Protein AF-A0A2V7Q456-F1 (afdb_monomer_lite)

Structure (mmCIF, N/CA/C/O backbone):
data_AF-A0A2V7Q456-F1
#
_entry.id   AF-A0A2V7Q456-F1
#
loop_
_atom_site.group_PDB
_atom_site.id
_atom_site.type_symbol
_atom_site.label_atom_id
_atom_site.label_alt_id
_atom_site.label_comp_id
_atom_site.label_asym_id
_atom_site.label_entity_id
_atom_site.label_seq_id
_atom_site.pdbx_PDB_ins_code
_atom_site.Cartn_x
_atom_site.Cartn_y
_atom_site.Cartn_z
_atom_site.occupancy
_atom_site.B_iso_or_equiv
_atom_site.auth_seq_id
_atom_site.auth_comp_id
_atom_site.auth_asym_id
_atom_site.auth_atom_id
_atom_site.pdbx_PDB_model_num
ATOM 1 N N . MET A 1 1 ? 0.615 8.561 7.387 1.00 90.88 1 MET A N 1
ATOM 2 C CA . MET A 1 1 ? -0.736 7.979 7.293 1.00 90.88 1 MET A CA 1
ATOM 3 C C . MET A 1 1 ? -1.362 7.901 8.676 1.00 90.88 1 MET A C 1
ATOM 5 O O . MET A 1 1 ? -0.631 7.666 9.638 1.00 90.88 1 MET A O 1
ATOM 9 N N . PHE A 1 2 ? -2.672 8.125 8.775 1.00 94.50 2 PHE A N 1
ATOM 10 C CA . PHE A 1 2 ? -3.389 8.191 10.046 1.00 94.50 2 PHE A CA 1
ATOM 11 C C . PHE A 1 2 ? -4.708 7.418 9.982 1.00 94.50 2 PHE A C 1
ATOM 13 O O . PHE A 1 2 ? -5.328 7.381 8.922 1.00 94.50 2 PHE A O 1
ATOM 20 N N . LEU A 1 3 ? -5.142 6.857 11.111 1.00 96.00 3 LEU A N 1
ATOM 21 C CA . LEU A 1 3 ? -6.489 6.329 11.305 1.00 96.00 3 LEU A CA 1
ATOM 22 C C . LEU A 1 3 ? -7.308 7.324 12.133 1.00 96.00 3 LEU A C 1
ATOM 24 O O . LEU A 1 3 ? -6.835 7.861 13.133 1.00 96.00 3 LEU A O 1
ATOM 28 N N . THR A 1 4 ? -8.560 7.522 11.742 1.00 95.56 4 THR A N 1
ATOM 29 C CA . THR A 1 4 ? -9.592 8.122 12.587 1.00 95.56 4 THR A CA 1
ATOM 30 C C . THR A 1 4 ? -10.855 7.274 12.482 1.00 95.56 4 THR A C 1
ATOM 32 O O . THR A 1 4 ? -11.077 6.609 11.467 1.00 95.56 4 THR A O 1
ATOM 35 N N . SER A 1 5 ? -11.662 7.250 13.536 1.00 94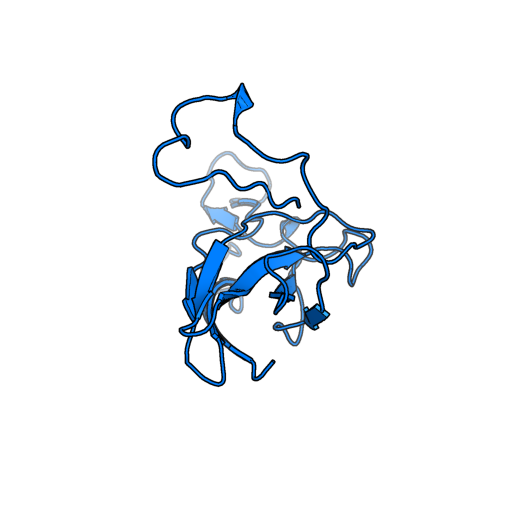.19 5 SER A N 1
ATOM 36 C CA . SER A 1 5 ? -12.899 6.476 13.583 1.00 94.19 5 SER A CA 1
ATOM 37 C C . SER A 1 5 ? -14.006 7.242 14.300 1.00 94.19 5 SER A C 1
ATOM 39 O O . SER A 1 5 ? -13.755 8.126 15.118 1.00 94.19 5 SER A O 1
ATOM 41 N N . ALA A 1 6 ? -15.248 6.898 13.977 1.00 95.94 6 ALA A N 1
ATOM 42 C CA . ALA A 1 6 ? -16.449 7.377 14.643 1.00 95.94 6 ALA A CA 1
ATOM 43 C C . ALA A 1 6 ? -17.460 6.227 14.714 1.00 95.94 6 ALA A C 1
ATOM 45 O O . ALA A 1 6 ? -17.453 5.332 13.865 1.00 95.94 6 ALA A O 1
ATOM 46 N N . ALA A 1 7 ? -18.354 6.259 15.703 1.00 94.81 7 ALA A N 1
ATOM 47 C CA . ALA A 1 7 ? -19.500 5.356 15.712 1.00 94.81 7 ALA A CA 1
ATOM 48 C C . ALA A 1 7 ? -20.354 5.584 14.450 1.00 94.81 7 ALA A C 1
ATOM 50 O O . ALA A 1 7 ? -20.519 6.723 14.006 1.00 94.81 7 ALA A O 1
ATOM 51 N N . ALA A 1 8 ? -20.884 4.509 13.860 1.00 94.88 8 ALA A N 1
ATOM 52 C CA . ALA A 1 8 ? -21.560 4.565 12.561 1.00 94.88 8 ALA A CA 1
ATOM 53 C C . ALA A 1 8 ? -22.761 5.529 12.548 1.00 94.88 8 ALA A C 1
ATOM 55 O O . ALA A 1 8 ? -22.966 6.264 11.586 1.00 94.88 8 ALA A O 1
ATOM 56 N N . ASP A 1 9 ? -23.509 5.588 13.648 1.00 97.62 9 ASP A N 1
ATOM 57 C CA . ASP A 1 9 ? -24.644 6.492 13.858 1.00 97.62 9 ASP A CA 1
ATOM 58 C C . ASP A 1 9 ? -24.233 7.965 14.058 1.00 97.62 9 ASP A C 1
ATOM 60 O O . ASP A 1 9 ? -25.078 8.861 14.069 1.00 97.62 9 ASP A O 1
ATOM 64 N N . ARG A 1 10 ? -22.931 8.235 14.198 1.00 97.00 10 ARG A N 1
ATOM 65 C CA . ARG A 1 10 ? -22.349 9.563 14.436 1.00 97.00 10 ARG A CA 1
ATOM 66 C C . ARG A 1 10 ? -21.354 9.997 13.358 1.00 97.00 10 ARG A C 1
ATOM 68 O O . ARG A 1 10 ? -20.876 11.126 13.430 1.00 97.00 10 ARG A O 1
ATOM 75 N N . ALA A 1 11 ? -21.071 9.164 12.355 1.00 94.88 11 ALA A N 1
ATOM 76 C CA . ALA A 1 11 ? -20.027 9.405 11.352 1.00 94.88 11 ALA A CA 1
ATOM 77 C C . ALA A 1 11 ? -20.243 10.678 10.506 1.00 94.88 11 ALA A C 1
ATOM 79 O O . ALA A 1 11 ? -19.287 11.264 10.000 1.00 94.88 11 ALA A O 1
ATOM 80 N N . THR A 1 12 ? -21.487 11.157 10.395 1.00 96.00 12 THR A N 1
ATOM 81 C CA . THR A 1 12 ? -21.824 12.423 9.718 1.00 96.00 12 THR A CA 1
ATOM 82 C C . THR A 1 12 ? -21.455 13.668 10.529 1.00 96.00 12 THR A C 1
ATOM 84 O O . THR A 1 12 ? -21.445 14.776 9.994 1.00 96.00 12 THR A O 1
ATOM 87 N N . SER A 1 13 ? -21.139 13.519 11.818 1.00 96.25 13 SER A N 1
ATOM 88 C CA . SER A 1 13 ? -20.696 14.612 12.676 1.00 96.25 13 SER A CA 1
ATOM 89 C C . SER A 1 13 ? -19.173 14.689 12.687 1.00 96.25 13 SER A C 1
ATOM 91 O O . SER A 1 13 ? -18.511 13.821 13.247 1.00 96.25 13 SER A O 1
ATOM 93 N N . ALA A 1 14 ? -18.606 15.773 12.149 1.00 93.50 14 ALA A N 1
ATOM 94 C CA . ALA A 1 14 ? -17.158 16.006 12.179 1.00 93.50 14 ALA A CA 1
ATOM 95 C C . ALA A 1 14 ? -16.568 15.969 13.607 1.00 93.50 14 ALA A C 1
ATOM 97 O O . ALA A 1 14 ? -15.438 15.538 13.798 1.00 93.50 14 ALA A O 1
ATOM 98 N N . ALA A 1 15 ? -17.350 16.361 14.619 1.00 95.62 15 ALA A N 1
ATOM 99 C CA . ALA A 1 15 ? -16.935 16.352 16.023 1.00 95.62 15 ALA A CA 1
ATOM 100 C C . ALA A 1 15 ? -16.917 14.953 16.670 1.00 95.62 15 ALA A C 1
ATOM 102 O O . ALA A 1 15 ? -16.440 14.815 17.792 1.00 95.62 15 ALA A O 1
ATOM 103 N N . ALA A 1 16 ? -17.473 13.933 16.009 1.00 96.94 16 ALA A N 1
ATOM 104 C CA . ALA A 1 16 ? -17.512 12.567 16.528 1.00 96.94 16 ALA A CA 1
ATOM 105 C C . ALA A 1 16 ? -16.277 11.733 16.151 1.00 96.94 16 ALA A C 1
ATOM 107 O O . ALA A 1 16 ? -16.117 10.629 16.668 1.00 96.94 16 ALA A O 1
ATOM 108 N N . TRP A 1 17 ? -15.436 12.240 15.250 1.00 96.94 17 TRP A N 1
ATOM 109 C CA . TRP A 1 17 ? -14.232 11.557 14.795 1.00 96.94 17 TRP A CA 1
ATOM 110 C C . TRP A 1 17 ? -13.133 11.618 15.853 1.00 96.94 17 TRP A C 1
ATOM 112 O O . TRP A 1 17 ? -12.893 12.658 16.468 1.00 96.94 17 TRP A O 1
ATOM 122 N N . SER A 1 18 ? -12.459 10.490 16.063 1.00 95.12 18 SER A N 1
ATOM 123 C CA . SER A 1 18 ? -11.341 10.390 16.992 1.00 95.12 18 SER A CA 1
ATOM 124 C C . SER A 1 18 ? -10.169 11.272 16.560 1.00 95.12 18 SER A C 1
ATOM 126 O O . SER A 1 18 ? -9.963 11.536 15.370 1.00 95.12 18 SER A O 1
ATOM 128 N N . THR A 1 19 ? -9.337 11.666 17.528 1.00 94.19 19 THR A N 1
ATOM 129 C CA . THR A 1 19 ? -8.018 12.230 17.229 1.00 94.19 19 THR A CA 1
ATOM 130 C C . THR A 1 19 ? -7.255 11.267 16.312 1.00 94.19 19 THR A C 1
ATOM 132 O O . THR A 1 19 ? -7.197 10.075 16.631 1.00 94.19 19 THR A O 1
ATOM 135 N N . PRO A 1 20 ? -6.665 11.749 15.202 1.00 94.50 20 PRO A N 1
ATOM 136 C CA . PRO A 1 20 ? -5.919 10.890 14.294 1.00 94.50 20 PRO A CA 1
ATOM 137 C C . PRO A 1 20 ? -4.786 10.147 15.014 1.00 94.50 20 PRO A C 1
ATOM 139 O O . PRO A 1 20 ? -3.935 10.777 15.646 1.00 94.50 20 PRO A O 1
ATOM 142 N N . SER A 1 21 ? -4.748 8.820 14.895 1.00 93.69 21 SER A N 1
ATOM 143 C CA . SER A 1 21 ? -3.632 7.991 15.359 1.00 93.69 21 SER A CA 1
ATOM 144 C C . SER A 1 21 ? -2.718 7.644 14.188 1.00 93.69 21 SER A C 1
ATOM 146 O O . SER A 1 21 ? -3.171 7.454 13.061 1.00 93.69 21 SER A O 1
ATOM 148 N N . VAL A 1 22 ? -1.405 7.595 14.418 1.00 95.19 22 VAL A N 1
ATOM 149 C CA . VAL A 1 22 ? -0.449 7.233 13.363 1.00 95.19 22 VAL A CA 1
ATOM 150 C C . VAL A 1 22 ? -0.520 5.728 13.129 1.00 95.19 22 VAL A C 1
ATOM 152 O O . VAL A 1 22 ? -0.232 4.946 14.031 1.00 95.19 22 VAL A O 1
ATOM 155 N N . ILE A 1 23 ? -0.833 5.322 11.900 1.00 97.00 23 ILE A N 1
ATOM 156 C CA . ILE A 1 23 ? -0.677 3.927 11.477 1.00 97.00 23 ILE A CA 1
ATOM 157 C C . ILE A 1 23 ? 0.816 3.679 11.252 1.00 97.00 23 ILE A C 1
ATOM 159 O O . ILE A 1 23 ? 1.438 4.487 10.561 1.00 97.00 23 ILE A O 1
ATOM 163 N N . ALA A 1 24 ? 1.375 2.607 11.827 1.00 93.69 24 ALA A N 1
ATOM 164 C CA . ALA A 1 24 ? 2.727 2.073 11.574 1.00 93.69 24 ALA A CA 1
ATOM 165 C C . ALA A 1 24 ? 3.787 3.142 11.193 1.00 93.69 24 ALA A C 1
ATOM 167 O O . ALA A 1 24 ? 4.071 3.319 10.007 1.00 93.69 24 ALA A O 1
ATOM 168 N N . PRO A 1 25 ? 4.318 3.934 12.147 1.00 92.50 25 PRO A N 1
ATOM 169 C CA . PRO A 1 25 ? 5.179 5.082 11.847 1.00 92.50 25 PRO A CA 1
ATOM 170 C C . PRO A 1 25 ? 6.421 4.702 11.022 1.00 92.50 25 PRO A C 1
ATOM 172 O O . PRO A 1 25 ? 7.063 3.690 11.280 1.00 92.50 25 PRO A O 1
ATOM 175 N N . GLY A 1 26 ? 6.778 5.557 10.059 1.00 91.25 26 GLY A N 1
ATOM 176 C CA . GLY A 1 26 ? 7.919 5.387 9.154 1.00 91.25 26 GLY A CA 1
ATOM 177 C C . GLY A 1 26 ? 8.529 6.739 8.772 1.00 91.25 26 GLY A C 1
ATOM 178 O O . GLY A 1 26 ? 7.886 7.775 8.959 1.00 91.25 26 GLY A O 1
ATOM 179 N N . ILE A 1 27 ? 9.773 6.722 8.283 1.00 93.62 27 ILE A N 1
ATOM 180 C CA . ILE A 1 27 ? 10.585 7.923 7.997 1.00 93.62 27 ILE A CA 1
ATOM 181 C C . ILE A 1 27 ? 10.385 8.503 6.587 1.00 93.62 27 ILE A C 1
ATOM 183 O O . ILE A 1 27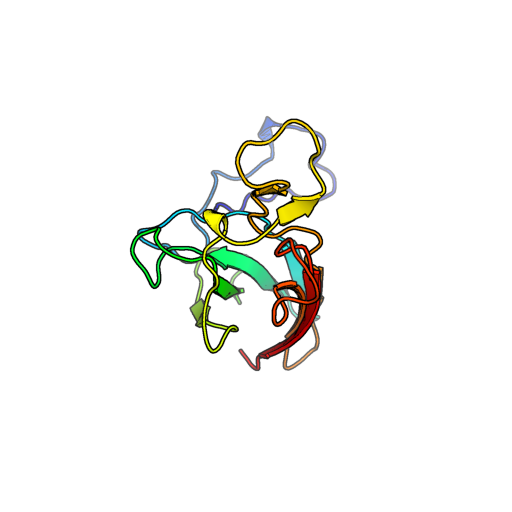 ? 10.919 9.572 6.303 1.00 93.62 27 ILE A O 1
ATOM 187 N N . GLY A 1 28 ? 9.669 7.801 5.706 1.00 94.88 28 GLY A N 1
ATOM 188 C CA . GLY A 1 28 ? 9.402 8.231 4.336 1.00 94.88 28 GLY A CA 1
ATOM 189 C C . GLY A 1 28 ? 7.946 8.616 4.089 1.00 94.88 28 GLY A C 1
ATOM 190 O O . GLY A 1 28 ? 7.085 8.529 4.974 1.00 94.88 28 GLY A O 1
ATOM 191 N N . ASP A 1 29 ? 7.674 9.029 2.853 1.00 95.25 29 ASP A N 1
ATOM 192 C CA . ASP A 1 29 ? 6.322 9.329 2.397 1.00 95.25 29 ASP A CA 1
ATOM 193 C C . ASP A 1 29 ? 5.497 8.042 2.363 1.00 95.25 29 ASP A C 1
ATOM 195 O O . ASP A 1 29 ? 5.983 6.985 1.952 1.00 95.25 29 ASP A O 1
ATOM 199 N N . ARG A 1 30 ? 4.236 8.150 2.787 1.00 94.81 30 ARG A N 1
ATOM 200 C CA . ARG A 1 30 ? 3.288 7.034 2.837 1.00 94.81 30 ARG A CA 1
ATOM 201 C C . ARG A 1 30 ? 1.928 7.486 2.329 1.00 94.81 30 ARG A C 1
ATOM 203 O O . ARG A 1 30 ? 1.387 8.459 2.864 1.00 94.81 30 ARG A O 1
ATOM 210 N N . PHE A 1 31 ? 1.403 6.811 1.313 1.00 94.38 31 PHE A N 1
ATOM 211 C CA . PHE A 1 31 ? 0.238 7.246 0.534 1.00 94.38 31 PHE A CA 1
ATOM 212 C C . PHE A 1 31 ? -0.514 6.047 -0.075 1.00 94.38 31 PHE A C 1
ATOM 214 O O . PHE A 1 31 ? -0.156 4.907 0.193 1.00 94.38 31 PHE A O 1
ATOM 221 N N . GLY A 1 32 ? -1.595 6.297 -0.826 1.00 93.44 32 GLY A N 1
ATOM 222 C CA . GLY A 1 32 ? -2.329 5.231 -1.534 1.00 93.44 32 GLY A CA 1
ATOM 223 C C . GLY A 1 32 ? -2.926 4.170 -0.602 1.00 93.44 32 GLY A C 1
ATOM 224 O O . GLY A 1 32 ? -2.790 2.975 -0.852 1.00 93.44 32 GLY A O 1
ATOM 225 N N . ALA A 1 33 ? -3.490 4.611 0.523 1.00 94.75 33 ALA A N 1
ATOM 226 C CA . ALA A 1 33 ? -3.895 3.738 1.614 1.00 94.75 33 ALA A CA 1
ATOM 227 C C . ALA A 1 33 ? -5.245 3.062 1.376 1.00 94.75 33 ALA A C 1
ATOM 2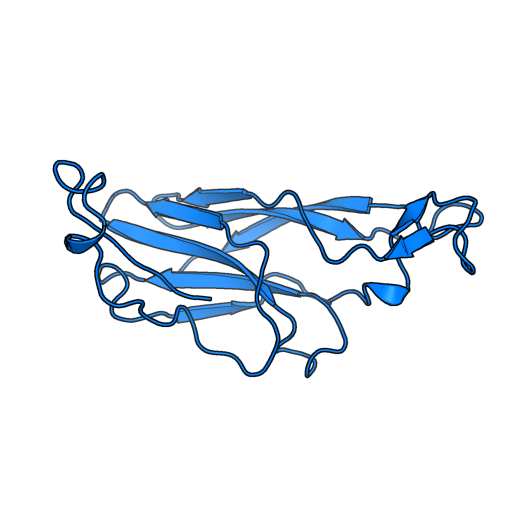29 O O . ALA A 1 33 ? -6.228 3.749 1.111 1.00 94.75 33 ALA A O 1
ATOM 230 N N . GLU A 1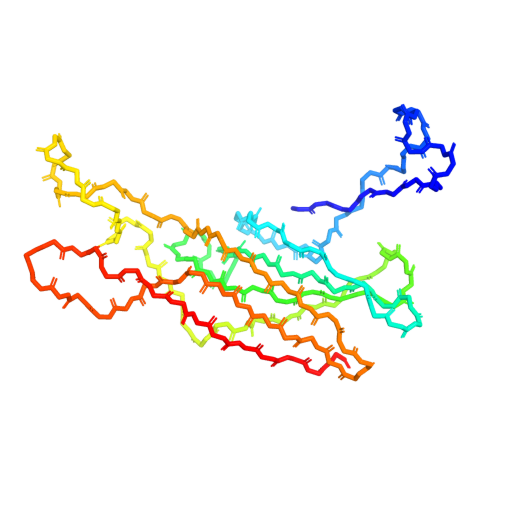 34 ? -5.308 1.758 1.629 1.00 97.44 34 GLU A N 1
ATOM 231 C CA . GLU A 1 34 ? -6.544 0.974 1.621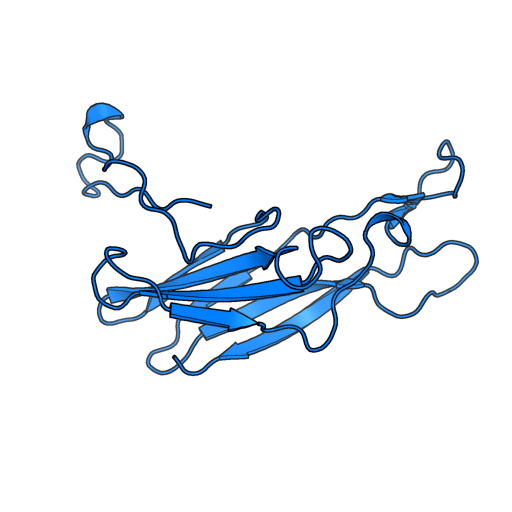 1.00 97.44 34 GLU A CA 1
ATOM 232 C C . GLU A 1 34 ? -6.729 0.274 2.967 1.00 97.44 34 GLU A C 1
ATOM 234 O O . GLU A 1 34 ? -5.762 -0.221 3.550 1.00 97.44 34 GLU A O 1
ATOM 239 N N . LEU A 1 35 ? -7.967 0.221 3.461 1.00 97.44 35 LEU A N 1
ATOM 240 C CA . LEU A 1 35 ? -8.330 -0.358 4.758 1.00 97.44 35 LEU A CA 1
ATOM 241 C C . LEU A 1 35 ? -9.383 -1.453 4.570 1.00 97.44 35 LEU A C 1
ATOM 243 O O . LEU A 1 35 ? -10.407 -1.242 3.926 1.00 97.44 35 LEU A O 1
ATOM 247 N N . SER A 1 36 ? -9.171 -2.588 5.225 1.00 98.06 36 SER A N 1
ATOM 248 C CA . SER A 1 36 ? -10.156 -3.653 5.397 1.00 98.06 36 SER A CA 1
ATOM 249 C C . SER A 1 36 ? -10.204 -4.083 6.867 1.00 98.06 36 SER A C 1
ATOM 251 O O . SER A 1 36 ? -9.285 -3.820 7.643 1.00 98.06 36 SER A O 1
ATOM 253 N N . ALA A 1 37 ? -11.300 -4.722 7.272 1.00 96.88 37 ALA A N 1
ATOM 254 C CA . ALA A 1 37 ? -11.456 -5.271 8.613 1.00 96.88 37 ALA A CA 1
ATOM 255 C C . ALA A 1 37 ? -11.810 -6.759 8.545 1.00 96.88 37 ALA A C 1
ATOM 257 O O . ALA A 1 37 ? -12.728 -7.159 7.828 1.00 96.88 37 ALA A O 1
ATOM 258 N N . ALA A 1 38 ? -11.100 -7.580 9.315 1.00 97.06 38 ALA A N 1
ATOM 259 C CA . ALA A 1 38 ? -11.382 -9.002 9.439 1.00 97.06 38 ALA A CA 1
ATOM 260 C C . ALA A 1 38 ? -12.563 -9.262 10.385 1.00 97.06 38 ALA A C 1
ATOM 262 O O . ALA A 1 38 ? -12.858 -8.480 11.298 1.00 97.06 38 ALA A O 1
ATOM 263 N N . SER A 1 39 ? -13.182 -10.437 10.246 1.00 90.19 39 SER A N 1
ATOM 264 C CA . SER A 1 39 ? -14.061 -10.973 11.288 1.00 90.19 39 SER A CA 1
ATOM 265 C C . SER A 1 39 ? -13.281 -11.082 12.604 1.00 90.19 39 SER A C 1
ATOM 267 O O . SER A 1 39 ? -12.253 -11.753 12.647 1.00 90.19 39 SER A O 1
ATOM 269 N N . GLY A 1 40 ? -13.748 -10.421 13.665 1.00 90.25 40 GLY A N 1
ATOM 270 C CA . GLY A 1 40 ? -13.030 -10.329 14.946 1.00 90.25 40 GLY A CA 1
ATOM 271 C C . GLY A 1 40 ? -12.382 -8.968 15.220 1.00 90.25 40 GLY A C 1
ATOM 272 O O . GLY A 1 40 ? -11.836 -8.774 16.300 1.00 90.25 40 GLY A O 1
ATOM 273 N N . GLY A 1 41 ? -12.484 -8.010 14.291 1.00 94.44 41 GLY A N 1
ATOM 274 C CA . GLY A 1 41 ? -12.119 -6.610 14.535 1.00 94.44 41 GLY A CA 1
ATOM 275 C C . GLY A 1 41 ? -10.651 -6.265 14.279 1.00 94.44 41 GLY A C 1
ATOM 276 O O . GLY A 1 41 ? -10.242 -5.144 14.581 1.00 94.44 41 GLY A O 1
ATOM 277 N N . ARG A 1 42 ? -9.865 -7.189 13.704 1.00 97.69 42 ARG A N 1
ATOM 278 C CA . ARG A 1 42 ? -8.524 -6.870 13.194 1.00 97.69 42 ARG A CA 1
ATOM 279 C C . ARG A 1 42 ? -8.657 -5.879 12.038 1.00 97.69 42 ARG A C 1
ATOM 281 O O . ARG A 1 42 ? -9.422 -6.132 11.109 1.00 97.69 42 ARG A O 1
ATOM 288 N N . LEU A 1 43 ? -7.937 -4.767 12.113 1.00 98.12 43 LEU A N 1
ATOM 289 C CA . LEU A 1 43 ? -7.830 -3.786 11.038 1.00 98.12 43 LEU A CA 1
ATOM 290 C C . LEU A 1 43 ? -6.589 -4.101 10.218 1.00 98.12 43 LEU A C 1
ATOM 292 O O . LEU A 1 43 ? -5.510 -4.239 10.787 1.00 98.12 43 LEU A O 1
ATOM 296 N N . ASP A 1 44 ? -6.754 -4.160 8.905 1.00 98.56 44 ASP A N 1
ATOM 297 C CA . ASP A 1 44 ? -5.720 -4.496 7.939 1.00 98.56 44 ASP A CA 1
ATOM 298 C C . ASP A 1 44 ? -5.588 -3.318 6.967 1.00 98.56 44 ASP A C 1
ATOM 300 O O . ASP A 1 44 ? -6.568 -2.902 6.348 1.00 98.56 44 ASP A O 1
ATOM 304 N N . VAL A 1 45 ? -4.389 -2.754 6.845 1.00 98.31 45 VAL A N 1
ATOM 305 C CA . VAL A 1 45 ? -4.113 -1.589 5.998 1.00 98.31 45 VAL A CA 1
ATOM 306 C C . VAL A 1 45 ? -2.967 -1.913 5.056 1.00 98.31 45 VAL A C 1
ATOM 308 O O . VAL A 1 45 ? -1.928 -2.404 5.495 1.00 98.31 45 VAL A O 1
ATOM 311 N N . MET A 1 46 ? -3.121 -1.588 3.776 1.00 98.19 46 MET A N 1
ATOM 312 C CA . MET A 1 46 ? -1.996 -1.520 2.843 1.00 98.19 46 MET A CA 1
ATOM 313 C C . MET A 1 46 ? -1.766 -0.088 2.381 1.00 98.19 46 MET A C 1
ATOM 315 O O . MET A 1 46 ? -2.698 0.712 2.352 1.00 98.19 46 MET A O 1
ATOM 319 N N . PHE A 1 47 ? -0.525 0.238 2.044 1.00 97.38 47 PHE A N 1
ATOM 320 C CA . PHE A 1 47 ? -0.157 1.556 1.541 1.00 97.38 47 PHE A CA 1
ATOM 321 C C . PHE A 1 47 ? 1.163 1.503 0.779 1.00 97.38 47 PHE A C 1
ATOM 323 O O . PHE A 1 47 ? 2.022 0.659 1.055 1.00 97.38 47 PHE A O 1
ATOM 330 N N . ASP A 1 48 ? 1.328 2.457 -0.128 1.00 97.31 48 ASP A N 1
ATOM 331 C CA . ASP A 1 48 ? 2.608 2.766 -0.744 1.00 97.31 48 ASP A CA 1
ATOM 332 C C . ASP A 1 48 ? 3.518 3.437 0.290 1.00 97.31 48 ASP A C 1
ATOM 334 O O . ASP A 1 48 ? 3.113 4.362 1.004 1.00 97.31 48 ASP A O 1
ATOM 338 N N . ASP A 1 49 ? 4.755 2.966 0.387 1.00 97.00 49 ASP A N 1
ATOM 339 C CA . ASP A 1 49 ? 5.708 3.325 1.427 1.00 97.00 49 ASP A CA 1
ATOM 340 C C . ASP A 1 49 ? 7.092 3.562 0.832 1.00 97.00 49 ASP A C 1
ATOM 342 O O . ASP A 1 49 ? 7.689 2.683 0.216 1.00 97.00 49 ASP A O 1
ATOM 346 N N . ARG A 1 50 ? 7.647 4.754 1.043 1.00 97.12 50 ARG A N 1
ATOM 347 C CA . ARG A 1 50 ? 9.016 5.074 0.618 1.00 97.12 50 ARG A CA 1
ATOM 348 C C . ARG A 1 50 ? 10.018 5.067 1.777 1.00 97.12 50 ARG A C 1
ATOM 350 O O . ARG A 1 50 ? 11.177 5.460 1.613 1.00 97.12 50 ARG A O 1
ATOM 357 N N . SER A 1 51 ? 9.609 4.595 2.958 1.00 96.88 51 SER A N 1
ATOM 358 C CA . SER A 1 51 ? 10.436 4.564 4.172 1.00 96.88 51 SER A CA 1
ATOM 359 C C . SER A 1 51 ? 11.631 3.615 4.062 1.00 96.88 51 SER A C 1
ATOM 361 O O . SER A 1 51 ? 12.672 3.893 4.654 1.00 96.88 51 SER A O 1
ATOM 363 N N . TYR A 1 52 ? 11.535 2.534 3.278 1.00 96.56 52 TYR A N 1
ATOM 364 C CA . TYR A 1 52 ? 12.613 1.537 3.134 1.00 96.56 52 TYR A CA 1
ATOM 365 C C . TYR A 1 52 ? 13.840 2.036 2.370 1.00 96.56 52 TYR A C 1
ATOM 367 O O . TYR A 1 52 ? 14.875 1.372 2.361 1.00 96.56 52 TYR A O 1
ATOM 375 N N . SER A 1 53 ? 13.723 3.184 1.710 1.00 96.12 53 SER A N 1
ATOM 376 C CA . SER A 1 53 ? 14.764 3.732 0.845 1.00 96.12 53 SER A CA 1
ATOM 377 C C . SER A 1 53 ? 15.029 5.217 1.084 1.00 96.12 53 SER A C 1
ATOM 379 O O . SER A 1 53 ? 15.735 5.843 0.297 1.00 96.12 53 SER A O 1
ATOM 381 N N . GLY A 1 54 ? 14.457 5.800 2.145 1.00 94.88 54 GLY A N 1
ATOM 382 C CA . GLY A 1 54 ? 14.578 7.232 2.418 1.00 94.88 54 GLY A CA 1
ATOM 383 C C . GLY A 1 54 ? 14.026 8.091 1.279 1.00 94.88 54 GLY A C 1
ATOM 384 O O . GLY A 1 54 ? 14.684 9.033 0.850 1.00 94.88 54 GLY A O 1
ATOM 385 N N . ASN A 1 55 ? 12.838 7.751 0.776 1.00 96.06 55 ASN A N 1
ATOM 386 C CA . ASN A 1 55 ? 12.179 8.414 -0.350 1.00 96.06 55 ASN A CA 1
ATOM 387 C C . ASN A 1 55 ? 12.799 8.167 -1.739 1.00 96.06 55 ASN A C 1
ATOM 389 O O . ASN A 1 55 ? 12.447 8.872 -2.678 1.00 96.06 55 ASN A O 1
ATOM 393 N N . ALA A 1 56 ? 13.653 7.162 -1.951 1.00 95.75 56 ALA A N 1
ATOM 394 C CA . ALA A 1 56 ? 14.195 6.892 -3.293 1.00 95.75 56 ALA A CA 1
ATOM 395 C C . ALA A 1 56 ? 13.249 6.064 -4.186 1.00 95.75 56 ALA A C 1
ATOM 397 O O . ALA A 1 56 ? 13.053 6.391 -5.352 1.00 95.75 56 ALA A O 1
ATOM 398 N N . VAL A 1 57 ? 12.633 5.017 -3.637 1.00 96.81 57 VAL A N 1
ATOM 399 C CA . VAL A 1 57 ? 11.734 4.094 -4.348 1.00 96.81 57 VAL A CA 1
ATOM 400 C C . VAL A 1 57 ? 10.426 3.893 -3.590 1.00 96.81 57 VAL A C 1
ATOM 402 O O . VAL A 1 57 ? 10.369 4.132 -2.383 1.00 96.81 57 VAL A O 1
ATOM 405 N N . VAL A 1 58 ? 9.392 3.465 -4.312 1.00 97.12 58 VAL A N 1
ATOM 406 C CA . VAL A 1 58 ? 8.069 3.108 -3.790 1.00 97.12 58 VAL A CA 1
ATOM 407 C C . VAL A 1 58 ? 8.003 1.606 -3.541 1.00 97.12 58 VAL A C 1
ATOM 409 O O . VAL A 1 58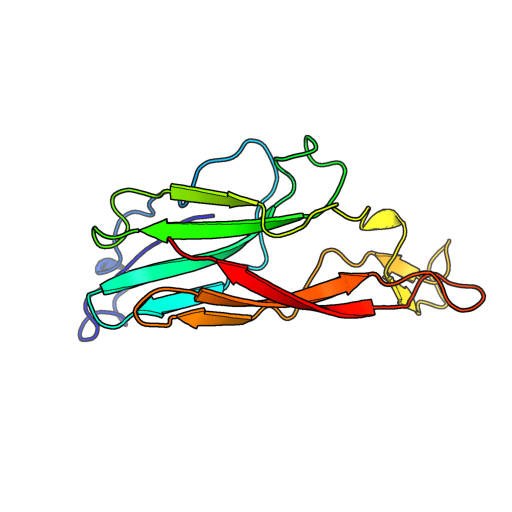 ? 8.291 0.810 -4.434 1.00 97.12 58 VAL A O 1
ATOM 412 N N . ASP A 1 59 ? 7.618 1.234 -2.327 1.00 97.19 59 ASP A N 1
ATOM 413 C CA . ASP A 1 59 ? 7.331 -0.125 -1.880 1.00 97.19 59 ASP A CA 1
ATOM 414 C C . ASP A 1 59 ? 5.883 -0.245 -1.406 1.00 97.19 59 ASP A C 1
ATOM 416 O O . ASP A 1 59 ? 5.215 0.764 -1.225 1.00 97.19 59 ASP A O 1
ATOM 420 N N . VAL A 1 60 ? 5.418 -1.469 -1.147 1.00 97.75 60 VAL A N 1
ATOM 421 C CA . VAL A 1 60 ? 4.119 -1.700 -0.497 1.00 97.75 60 VAL A CA 1
ATOM 422 C C . VAL A 1 60 ? 4.345 -2.222 0.913 1.00 97.75 60 VAL A C 1
ATOM 424 O O . VAL A 1 60 ? 5.095 -3.184 1.113 1.00 97.75 60 VAL A O 1
ATOM 427 N N . THR A 1 61 ? 3.656 -1.621 1.878 1.00 97.94 61 THR A N 1
ATOM 428 C CA . THR A 1 61 ? 3.638 -2.049 3.278 1.00 97.94 61 THR A CA 1
ATOM 429 C C . THR A 1 61 ? 2.255 -2.553 3.656 1.00 97.94 61 THR A C 1
ATOM 431 O O . THR A 1 61 ? 1.243 -1.945 3.318 1.00 97.94 61 THR A O 1
ATOM 434 N N . TYR A 1 62 ? 2.233 -3.649 4.408 1.00 98.50 62 TYR A N 1
ATOM 435 C CA . TYR A 1 62 ? 1.068 -4.144 5.125 1.00 98.50 62 TYR A CA 1
ATOM 436 C C . TYR A 1 62 ? 1.198 -3.774 6.602 1.00 98.50 62 TYR A C 1
ATOM 438 O O . TYR A 1 62 ? 2.237 -4.033 7.210 1.00 98.50 62 TYR A O 1
ATOM 446 N N . ALA A 1 63 ? 0.157 -3.196 7.192 1.00 98.44 63 ALA A N 1
ATOM 447 C CA . ALA A 1 63 ? 0.065 -2.913 8.617 1.00 98.44 63 ALA A CA 1
ATOM 448 C C . ALA A 1 63 ? -1.234 -3.465 9.200 1.00 98.44 63 ALA A C 1
ATOM 450 O O . ALA A 1 63 ? -2.268 -3.454 8.538 1.00 98.44 63 ALA A O 1
ATOM 451 N N . TRP A 1 64 ? -1.191 -3.910 10.454 1.00 98.31 64 TRP A N 1
ATOM 452 C CA . TRP A 1 64 ? -2.370 -4.442 11.127 1.00 98.31 64 TRP A CA 1
ATOM 453 C C . TRP A 1 64 ? -2.468 -4.019 12.583 1.00 98.31 64 TRP A C 1
ATOM 455 O O . TRP A 1 64 ? -1.461 -3.759 13.248 1.00 98.31 64 TRP A O 1
ATOM 465 N N . SER A 1 65 ? -3.703 -3.990 13.071 1.00 97.94 65 SER A N 1
ATOM 466 C CA . SER A 1 65 ? -4.051 -3.709 14.458 1.00 97.94 65 SER A CA 1
ATOM 467 C C . SER A 1 65 ? -5.102 -4.698 14.947 1.00 97.94 65 SER A C 1
ATOM 469 O O . SER A 1 65 ? -6.068 -4.990 14.246 1.00 97.94 65 SER A O 1
ATOM 471 N N . THR A 1 66 ? -4.936 -5.197 16.169 1.00 96.69 66 THR A N 1
ATOM 472 C CA . THR A 1 66 ? -5.889 -6.096 16.845 1.00 96.69 66 THR A CA 1
ATOM 473 C C . THR A 1 66 ? -6.627 -5.416 17.999 1.00 96.69 66 THR A C 1
ATOM 475 O O . THR A 1 66 ? -7.357 -6.073 18.733 1.00 96.69 66 THR A O 1
ATOM 478 N N . ASP A 1 67 ? -6.427 -4.111 18.187 1.00 95.00 67 ASP A N 1
ATOM 479 C CA . ASP A 1 67 ? -6.932 -3.328 19.321 1.00 95.00 67 ASP A CA 1
ATOM 480 C C . ASP A 1 67 ? -7.678 -2.058 18.871 1.00 95.00 67 ASP A C 1
ATOM 482 O O . ASP A 1 67 ? -7.678 -1.034 19.553 1.00 95.00 67 ASP A O 1
ATOM 486 N N . GLY A 1 68 ? -8.328 -2.121 17.703 1.00 93.12 68 GLY A N 1
ATOM 487 C CA . GLY A 1 68 ? -9.125 -1.014 17.166 1.00 93.12 68 GLY A CA 1
ATOM 488 C C . GLY A 1 68 ? -8.295 0.176 16.676 1.00 93.12 68 GLY A C 1
ATOM 489 O O . GLY A 1 68 ? -8.813 1.288 16.588 1.00 93.12 68 GLY A O 1
ATOM 490 N N . GLY A 1 69 ? -7.017 -0.044 16.354 1.00 95.06 69 GLY A N 1
ATOM 491 C CA . GLY A 1 69 ? -6.105 0.973 15.834 1.00 95.06 69 GLY A CA 1
ATOM 492 C C . GLY A 1 69 ? -5.321 1.735 16.902 1.00 95.06 69 GLY A C 1
ATOM 493 O O . GLY A 1 69 ? -4.751 2.786 16.585 1.00 95.06 69 GLY A O 1
ATOM 494 N N . ALA A 1 70 ? -5.294 1.233 18.143 1.00 93.38 70 ALA A N 1
ATOM 495 C CA . ALA A 1 70 ? -4.500 1.805 19.228 1.00 93.38 70 ALA A CA 1
ATOM 496 C C . ALA A 1 70 ? -3.004 1.473 19.079 1.00 93.38 70 ALA A C 1
ATOM 498 O O . ALA A 1 70 ? -2.161 2.338 19.322 1.00 93.38 70 ALA A O 1
ATOM 499 N N . SER A 1 71 ? -2.671 0.268 18.615 1.00 95.19 71 SER A N 1
ATOM 500 C CA . SER A 1 71 ? -1.315 -0.148 18.255 1.00 95.19 71 SER A CA 1
ATOM 501 C C . SER A 1 71 ? -1.275 -0.833 16.888 1.00 95.19 71 SER A C 1
ATOM 503 O O . SER A 1 71 ? -2.281 -1.350 16.398 1.00 95.19 71 SER A O 1
ATOM 505 N N . TRP A 1 72 ? -0.100 -0.791 16.251 1.00 97.62 72 TRP A N 1
ATOM 506 C CA . TRP A 1 72 ? 0.106 -1.270 14.885 1.00 97.62 72 TRP A CA 1
ATOM 507 C C . TRP A 1 72 ? 1.400 -2.060 14.758 1.00 97.62 72 TRP A C 1
ATOM 509 O O . TRP A 1 72 ? 2.458 -1.601 15.189 1.00 97.62 72 TRP A O 1
ATOM 519 N N . ASN A 1 73 ? 1.316 -3.195 14.075 1.00 97.81 73 ASN A N 1
ATOM 520 C CA . ASN A 1 73 ? 2.462 -3.900 13.515 1.00 97.81 73 ASN A CA 1
ATOM 521 C C . ASN A 1 73 ? 2.512 -3.667 12.001 1.00 97.81 73 ASN A C 1
ATOM 523 O O . ASN A 1 73 ? 1.520 -3.243 11.406 1.00 97.81 73 ASN A O 1
ATOM 527 N N . SER A 1 74 ? 3.660 -3.922 11.368 1.00 97.81 74 SER A N 1
ATOM 528 C CA . SER A 1 74 ? 3.783 -3.806 9.910 1.00 97.81 74 SER A CA 1
ATOM 529 C C . SER A 1 74 ? 4.896 -4.666 9.320 1.00 97.81 74 SER A C 1
ATOM 531 O O . SER A 1 74 ? 5.840 -5.037 10.017 1.00 97.81 74 SER A O 1
ATOM 533 N N . THR A 1 75 ? 4.783 -4.966 8.027 1.00 97.69 75 THR A N 1
ATOM 534 C CA . THR A 1 75 ? 5.795 -5.667 7.233 1.00 97.69 75 THR A CA 1
ATOM 535 C C . THR A 1 75 ? 5.807 -5.174 5.785 1.00 97.69 75 THR A C 1
ATOM 537 O O . THR A 1 75 ? 4.771 -4.789 5.238 1.00 97.69 75 THR A O 1
ATOM 540 N N . ARG A 1 76 ? 6.981 -5.218 5.146 1.00 97.69 76 ARG A N 1
ATOM 541 C CA . ARG A 1 76 ? 7.136 -4.928 3.714 1.00 97.69 76 ARG A CA 1
ATOM 542 C C . ARG A 1 76 ? 6.555 -6.086 2.903 1.00 97.69 76 ARG A C 1
ATOM 544 O O . ARG A 1 76 ? 6.915 -7.237 3.137 1.00 97.69 76 ARG A O 1
ATOM 551 N N . VAL A 1 77 ? 5.695 -5.784 1.937 1.00 97.88 77 VAL A N 1
ATOM 552 C CA . VAL A 1 77 ? 5.074 -6.771 1.037 1.00 97.88 77 VAL A CA 1
ATOM 553 C C . VAL A 1 77 ? 5.929 -6.977 -0.212 1.00 97.88 77 VAL A C 1
ATOM 555 O O . VAL A 1 77 ? 6.138 -8.105 -0.661 1.00 97.88 77 VAL A O 1
ATOM 558 N N . THR A 1 78 ? 6.459 -5.893 -0.777 1.00 96.56 78 THR A N 1
ATOM 559 C CA . THR A 1 78 ? 7.312 -5.938 -1.968 1.00 96.56 78 THR A CA 1
ATOM 560 C C . THR A 1 78 ? 8.700 -6.500 -1.657 1.00 96.56 78 THR A C 1
ATOM 562 O O . THR A 1 78 ? 9.326 -6.181 -0.648 1.00 96.56 78 THR A O 1
ATOM 565 N N . LYS A 1 79 ? 9.242 -7.309 -2.577 1.00 94.25 79 LYS A N 1
ATOM 566 C CA . LYS A 1 79 ? 10.648 -7.758 -2.509 1.00 94.25 79 LYS A CA 1
ATOM 567 C C . LYS A 1 79 ? 11.630 -6.666 -2.941 1.00 94.25 79 LYS A C 1
ATOM 569 O O . LYS A 1 79 ? 12.776 -6.663 -2.502 1.00 94.25 79 LYS A O 1
ATOM 574 N N . ALA A 1 80 ? 11.183 -5.772 -3.818 1.00 93.38 80 ALA A N 1
ATOM 575 C CA . ALA A 1 80 ? 11.922 -4.621 -4.309 1.00 93.38 80 ALA A CA 1
ATOM 576 C C . ALA A 1 80 ? 10.935 -3.499 -4.643 1.00 93.38 80 ALA A C 1
ATOM 578 O O . ALA A 1 80 ? 9.845 -3.777 -5.147 1.00 93.38 80 ALA A O 1
ATOM 579 N N . GLY A 1 81 ? 11.337 -2.262 -4.364 1.00 94.31 81 GLY A N 1
ATOM 580 C CA . GLY A 1 81 ? 10.574 -1.076 -4.735 1.00 94.31 81 GLY A CA 1
ATOM 581 C C . GLY A 1 81 ? 10.924 -0.600 -6.141 1.00 94.31 81 GLY A C 1
ATOM 582 O O . GLY A 1 81 ? 11.901 -1.064 -6.737 1.00 94.31 81 GLY A O 1
ATOM 583 N N . PHE A 1 82 ? 10.156 0.354 -6.657 1.00 94.25 82 PHE A N 1
ATOM 584 C CA . PHE A 1 82 ? 10.404 0.961 -7.963 1.00 94.25 82 PHE A CA 1
ATOM 585 C C . PHE A 1 82 ? 10.633 2.473 -7.883 1.00 94.25 82 PHE A C 1
ATOM 587 O O . PHE A 1 82 ? 10.078 3.165 -7.031 1.00 94.25 82 PHE A O 1
ATOM 594 N N . ASP A 1 83 ? 11.461 3.002 -8.783 1.00 93.69 83 ASP A N 1
ATOM 595 C CA . ASP A 1 83 ? 11.679 4.444 -8.914 1.00 93.69 83 ASP A CA 1
ATOM 596 C C . ASP A 1 83 ? 10.568 5.060 -9.772 1.00 93.69 83 ASP A C 1
ATOM 598 O O . ASP A 1 83 ? 10.553 4.913 -10.995 1.00 93.69 83 ASP A O 1
ATOM 602 N N . ALA A 1 84 ? 9.655 5.783 -9.128 1.00 91.25 84 ALA A N 1
ATOM 603 C CA . ALA A 1 84 ? 8.528 6.452 -9.771 1.00 91.25 84 ALA A CA 1
ATOM 604 C C . ALA A 1 84 ? 8.923 7.441 -10.885 1.00 91.25 84 ALA A C 1
ATOM 606 O O . ALA A 1 84 ? 8.109 7.742 -11.755 1.00 91.25 84 ALA A O 1
ATOM 607 N N . SER A 1 85 ? 10.160 7.953 -10.893 1.00 89.81 85 SER A N 1
ATOM 608 C CA . SER A 1 85 ? 10.642 8.856 -11.947 1.00 89.81 85 SER A CA 1
ATOM 609 C C . SER A 1 85 ? 10.942 8.141 -13.269 1.00 89.81 85 SER A C 1
ATOM 611 O O . SER A 1 85 ? 10.993 8.786 -14.319 1.00 89.81 85 SER A O 1
ATOM 613 N N . GLN A 1 86 ? 11.136 6.819 -13.224 1.00 91.06 86 GLN A N 1
ATOM 614 C CA . GLN A 1 86 ? 11.541 6.003 -14.369 1.00 91.06 86 GLN A CA 1
ATOM 615 C C . GLN A 1 86 ? 10.366 5.360 -15.102 1.00 91.06 86 GLN A C 1
ATOM 617 O O . GLN A 1 86 ? 10.578 4.839 -16.193 1.00 91.06 86 GLN A O 1
ATOM 622 N N . TYR A 1 87 ? 9.164 5.372 -14.522 1.00 91.38 87 TYR A N 1
ATOM 623 C CA . TYR A 1 87 ? 7.972 4.711 -15.052 1.00 91.38 87 TYR A CA 1
ATOM 624 C C . TYR A 1 87 ? 6.790 5.669 -15.053 1.00 91.38 87 TYR A C 1
ATOM 626 O O . TYR A 1 87 ? 6.738 6.611 -14.261 1.00 91.38 87 TYR A O 1
ATOM 634 N N . GLY A 1 88 ? 5.829 5.457 -15.944 1.00 91.62 88 GLY A N 1
ATOM 635 C CA . GLY A 1 88 ? 4.739 6.408 -16.055 1.00 91.62 88 GLY A CA 1
ATOM 636 C C . GLY A 1 88 ? 3.688 6.062 -17.080 1.00 91.62 88 GLY A C 1
ATOM 637 O O . GLY A 1 88 ? 3.776 5.066 -17.778 1.00 91.62 88 GLY A O 1
ATOM 638 N N . VAL A 1 89 ? 2.703 6.938 -17.212 1.00 90.88 89 VAL A N 1
ATOM 639 C CA . VAL A 1 89 ? 1.762 6.852 -18.332 1.00 90.88 89 VAL A CA 1
ATOM 640 C C . VAL A 1 89 ? 2.285 7.651 -19.529 1.00 90.88 89 VAL A C 1
ATOM 642 O O . VAL A 1 89 ? 2.938 8.683 -19.314 1.00 90.88 89 VAL A O 1
ATOM 645 N N . PRO A 1 90 ? 1.987 7.242 -20.777 1.00 91.56 90 PRO A N 1
ATOM 646 C CA . PRO A 1 90 ? 2.427 7.960 -21.969 1.00 91.56 90 PRO A CA 1
ATOM 647 C C . PRO A 1 90 ? 2.037 9.440 -21.944 1.00 91.56 90 PRO A C 1
ATOM 649 O O . PRO A 1 90 ? 0.906 9.811 -21.623 1.00 91.56 90 PRO A O 1
ATOM 652 N N . CYS A 1 91 ? 2.989 10.300 -22.294 1.00 92.31 91 CYS A N 1
ATOM 653 C CA . CYS A 1 91 ? 2.822 11.746 -22.304 1.00 92.31 91 CYS A CA 1
ATOM 654 C C . CYS A 1 91 ? 3.647 12.372 -23.434 1.00 92.31 91 CYS A C 1
ATOM 656 O O . CYS A 1 91 ? 4.854 12.571 -23.302 1.00 92.31 91 CYS A O 1
ATOM 658 N N . GLY A 1 92 ? 2.985 12.730 -24.538 1.00 91.38 92 GLY A N 1
ATOM 659 C CA . GLY A 1 92 ? 3.647 13.274 -25.732 1.00 91.38 92 GLY A CA 1
ATOM 660 C C . GLY A 1 92 ? 4.287 14.658 -25.555 1.00 91.38 92 GLY A C 1
ATOM 661 O O . GLY A 1 92 ? 5.116 15.047 -26.369 1.00 91.38 92 GLY A O 1
ATOM 662 N N . SER A 1 93 ? 3.927 15.397 -24.503 1.00 94.19 93 SER A N 1
ATOM 663 C CA . SER A 1 93 ? 4.509 16.704 -24.165 1.00 94.19 93 SER A CA 1
ATOM 664 C C . SER A 1 93 ? 5.558 16.645 -23.049 1.00 94.19 93 SER A C 1
ATOM 666 O O . SER A 1 93 ? 6.166 17.666 -22.730 1.00 94.19 93 SER A O 1
ATOM 668 N N . CYS A 1 94 ? 5.776 15.478 -22.435 1.00 92.25 94 CYS A N 1
ATOM 669 C CA . CYS A 1 94 ? 6.733 15.306 -21.347 1.00 92.25 94 CYS A CA 1
ATOM 670 C C . CYS A 1 94 ? 8.140 15.036 -21.899 1.00 92.25 94 CYS A C 1
ATOM 672 O O . CYS A 1 94 ? 8.295 14.296 -22.868 1.00 92.25 94 CYS A O 1
ATOM 674 N N . ALA A 1 95 ? 9.177 15.566 -21.238 1.00 86.69 95 ALA A N 1
ATOM 675 C CA . ALA A 1 95 ? 10.573 15.452 -21.686 1.00 86.69 95 ALA A CA 1
ATOM 676 C C . ALA A 1 95 ? 11.037 14.001 -21.925 1.00 86.69 95 ALA A C 1
ATOM 678 O O . ALA A 1 95 ? 11.792 13.742 -22.857 1.00 86.69 95 ALA A O 1
ATOM 679 N N . ASN A 1 96 ? 10.538 13.056 -21.121 1.00 85.25 96 ASN A N 1
ATOM 680 C CA . ASN A 1 96 ? 10.893 11.635 -21.197 1.00 85.25 96 ASN A CA 1
ATOM 681 C C . ASN A 1 96 ? 9.782 10.770 -21.822 1.00 85.25 96 ASN A C 1
ATOM 683 O O . ASN A 1 96 ? 9.800 9.549 -21.691 1.00 85.25 96 ASN A O 1
ATOM 687 N N . GLY A 1 97 ? 8.775 11.389 -22.449 1.00 91.19 97 GLY A N 1
ATOM 688 C CA . GLY A 1 97 ? 7.632 10.686 -23.041 1.00 91.19 97 GLY A CA 1
ATOM 689 C C . GLY A 1 97 ? 6.655 10.071 -22.032 1.00 91.19 97 GLY A C 1
ATOM 690 O O . GLY A 1 97 ? 5.687 9.436 -22.447 1.00 91.19 97 GLY A O 1
ATOM 691 N N . ILE A 1 98 ? 6.878 10.262 -20.725 1.00 92.44 98 ILE A N 1
ATOM 692 C CA . ILE A 1 98 ? 6.034 9.737 -19.644 1.00 92.44 98 ILE A CA 1
ATOM 693 C C . ILE A 1 98 ? 5.719 10.804 -18.593 1.00 92.44 98 ILE A C 1
ATOM 695 O O . ILE A 1 98 ? 6.529 11.697 -18.330 1.00 92.44 98 ILE A O 1
ATOM 699 N N . ARG A 1 99 ? 4.547 10.678 -17.966 1.00 93.31 99 ARG A N 1
ATOM 700 C CA . ARG A 1 99 ? 4.222 11.334 -16.694 1.00 93.31 99 ARG A CA 1
ATOM 701 C C . ARG A 1 99 ? 4.508 10.345 -15.554 1.00 93.31 99 ARG A C 1
ATOM 703 O O . ARG A 1 99 ? 3.911 9.269 -15.605 1.00 93.31 99 ARG A O 1
ATOM 710 N N . PRO A 1 100 ? 5.350 10.691 -14.557 1.00 92.00 100 PRO A N 1
ATOM 711 C CA . PRO A 1 100 ? 5.724 9.794 -13.463 1.00 92.00 100 PRO A CA 1
ATOM 712 C C . PRO A 1 100 ? 4.531 9.112 -12.794 1.00 92.00 100 PRO A C 1
ATOM 714 O O . PRO A 1 100 ? 3.508 9.753 -12.536 1.00 92.00 100 PRO A O 1
ATOM 717 N N . PHE A 1 101 ? 4.683 7.822 -12.511 1.00 90.94 101 PHE A N 1
ATOM 718 C CA . PHE A 1 101 ? 3.702 7.006 -11.805 1.00 90.94 101 PHE A CA 1
ATOM 719 C C . PHE A 1 101 ? 4.211 6.708 -10.398 1.00 90.94 101 PHE A C 1
ATOM 721 O O . PHE A 1 101 ? 5.294 6.158 -10.245 1.00 90.94 101 PHE A O 1
ATOM 728 N N . LEU A 1 102 ? 3.445 7.089 -9.375 1.00 89.62 102 LEU A N 1
ATOM 729 C CA . LEU A 1 102 ? 3.821 6.907 -7.968 1.00 89.62 102 LEU A CA 1
ATOM 730 C C . LEU A 1 102 ? 3.273 5.609 -7.358 1.00 89.62 102 LEU A C 1
ATOM 732 O O . LEU A 1 102 ? 3.640 5.304 -6.232 1.00 89.62 102 LEU A O 1
ATOM 736 N N . GLY A 1 103 ? 2.428 4.868 -8.080 1.00 85.94 103 GLY A N 1
ATOM 737 C CA . GLY A 1 103 ? 1.481 3.909 -7.498 1.00 85.94 103 GLY A CA 1
ATOM 738 C C . GLY A 1 103 ? 0.052 4.461 -7.583 1.00 85.94 103 GLY A C 1
ATOM 739 O O . GLY A 1 103 ? -0.121 5.681 -7.600 1.00 85.94 103 GLY A O 1
ATOM 740 N N . ASP A 1 104 ? -0.944 3.583 -7.732 1.00 80.19 104 ASP A N 1
ATOM 741 C CA . ASP A 1 104 ? -2.394 3.849 -7.617 1.00 80.19 104 ASP A CA 1
ATOM 742 C C . ASP A 1 104 ? -3.174 2.520 -7.776 1.00 80.19 104 ASP A C 1
ATOM 744 O O . ASP A 1 104 ? -2.604 1.506 -8.185 1.00 80.19 104 ASP A O 1
ATOM 748 N N . TYR A 1 105 ? -4.485 2.524 -7.526 1.00 88.50 105 TYR A N 1
ATOM 749 C CA . TYR A 1 105 ? -5.384 1.366 -7.660 1.00 88.50 105 TYR A CA 1
ATOM 750 C C . TYR A 1 105 ? -4.953 0.172 -6.807 1.00 88.50 105 TYR A C 1
ATOM 752 O O . TYR A 1 105 ? -4.692 -0.932 -7.294 1.00 88.50 105 TYR A O 1
ATOM 760 N N . ASN A 1 106 ? -4.889 0.425 -5.508 1.00 95.75 106 ASN A N 1
ATOM 761 C CA . ASN A 1 106 ? -4.600 -0.577 -4.503 1.00 95.75 106 ASN A CA 1
ATOM 762 C C . ASN A 1 106 ? -5.906 -1.225 -4.024 1.00 95.75 106 ASN A C 1
ATOM 764 O O . ASN A 1 106 ? -6.995 -0.668 -4.163 1.00 95.75 106 ASN A O 1
ATOM 768 N N . GLY A 1 107 ? -5.813 -2.421 -3.457 1.00 97.50 107 GLY A N 1
ATOM 769 C CA . GLY A 1 107 ? -6.958 -3.085 -2.852 1.00 97.50 107 GLY A CA 1
ATOM 770 C C . GLY A 1 107 ? -6.520 -4.134 -1.850 1.00 97.50 107 GLY A C 1
ATOM 771 O O . GLY A 1 107 ? -5.631 -4.934 -2.130 1.00 97.50 107 GLY A O 1
ATOM 772 N N . ILE A 1 108 ? -7.176 -4.156 -0.694 1.00 98.50 108 ILE A N 1
ATOM 773 C CA . ILE A 1 108 ? -6.948 -5.145 0.358 1.00 98.50 108 ILE A CA 1
ATOM 774 C C . ILE A 1 108 ? -8.260 -5.826 0.735 1.00 98.50 108 ILE A C 1
ATOM 776 O O . ILE A 1 108 ? -9.305 -5.184 0.816 1.00 98.50 108 ILE A O 1
ATOM 780 N N . ALA A 1 109 ? -8.201 -7.130 0.990 1.00 98.31 109 ALA A N 1
ATOM 781 C CA . ALA A 1 109 ? -9.292 -7.876 1.594 1.00 98.31 109 ALA A CA 1
ATOM 782 C C . ALA A 1 109 ? -8.785 -8.667 2.801 1.00 98.31 109 ALA A C 1
ATOM 784 O O . ALA A 1 109 ? -7.793 -9.398 2.724 1.00 98.31 109 ALA A O 1
ATOM 785 N N . SER A 1 110 ? -9.497 -8.530 3.915 1.00 98.50 110 SER A N 1
ATOM 786 C CA . SER A 1 110 ? -9.227 -9.267 5.144 1.00 98.50 110 SER A CA 1
ATOM 787 C C . SER A 1 110 ? -9.847 -10.660 5.098 1.00 98.50 110 SER A C 1
ATOM 789 O O . SER A 1 110 ? -11.041 -10.822 4.848 1.00 98.50 110 SER A O 1
ATOM 791 N N . LEU A 1 111 ? -9.037 -11.662 5.412 1.00 97.00 111 LEU A N 1
ATOM 792 C CA . LEU A 1 111 ? -9.434 -13.035 5.710 1.00 97.00 111 LEU A CA 1
ATOM 793 C C . LEU A 1 111 ? -9.352 -13.270 7.226 1.00 97.00 111 LEU A C 1
ATOM 795 O O . LEU A 1 111 ? -8.816 -12.448 7.972 1.00 97.00 111 LEU A O 1
ATOM 799 N N . VAL A 1 112 ? -9.865 -14.405 7.705 1.00 94.81 112 VAL A N 1
ATOM 800 C CA . VAL A 1 112 ? -9.846 -14.724 9.145 1.00 94.81 112 VAL A CA 1
ATOM 801 C C . VAL A 1 112 ? -8.414 -14.784 9.700 1.00 94.81 112 VAL A C 1
ATOM 803 O O . VAL A 1 112 ? -8.121 -14.227 10.755 1.00 94.81 112 VAL A O 1
ATOM 806 N N . ASP A 1 113 ? -7.499 -15.372 8.940 1.00 94.50 113 ASP A N 1
ATOM 807 C CA . ASP A 1 113 ? -6.114 -15.688 9.297 1.00 94.50 113 ASP A CA 1
ATOM 808 C C . ASP A 1 113 ? -5.083 -14.921 8.450 1.00 94.50 113 ASP A C 1
ATOM 810 O O . ASP A 1 113 ? -3.881 -15.151 8.562 1.00 94.50 113 ASP A O 1
ATOM 814 N N . GLY A 1 114 ? -5.536 -14.000 7.600 1.00 96.75 114 GLY A N 1
ATOM 815 C CA . GLY A 1 114 ? -4.670 -13.341 6.631 1.00 96.75 114 GLY A CA 1
ATOM 816 C C . GLY A 1 114 ? -5.259 -12.076 6.035 1.00 96.75 114 GLY A C 1
ATOM 817 O O . GLY A 1 114 ? -6.424 -11.756 6.248 1.00 96.75 114 GLY A O 1
ATOM 818 N N . ALA A 1 115 ? -4.460 -11.388 5.233 1.00 98.44 115 ALA A N 1
ATOM 819 C CA . ALA A 1 115 ? -4.922 -10.363 4.310 1.00 98.44 115 ALA A CA 1
ATOM 820 C C . ALA A 1 115 ? -4.356 -10.642 2.917 1.00 98.44 115 ALA A C 1
ATOM 822 O O . ALA A 1 115 ? -3.205 -11.066 2.783 1.00 98.44 115 ALA A O 1
ATOM 823 N N . VAL A 1 116 ? -5.163 -10.402 1.887 1.00 98.44 116 VAL A N 1
ATOM 824 C CA . VAL A 1 116 ? -4.744 -10.442 0.482 1.00 98.44 116 VAL A CA 1
ATOM 825 C C . VAL A 1 116 ? -4.771 -9.035 -0.088 1.00 98.44 116 VAL A C 1
ATOM 827 O O . VAL A 1 116 ? -5.653 -8.246 0.242 1.00 98.44 116 VAL A O 1
ATOM 830 N N . MET A 1 117 ? -3.790 -8.720 -0.922 1.00 98.31 117 MET A N 1
ATOM 831 C CA . MET A 1 117 ? -3.576 -7.391 -1.478 1.00 98.31 117 MET A CA 1
ATOM 832 C C . MET A 1 117 ? -3.360 -7.480 -2.981 1.00 98.31 117 MET A C 1
ATOM 834 O O . MET A 1 117 ? -2.729 -8.422 -3.467 1.00 98.31 117 MET A O 1
ATOM 838 N N . ALA A 1 118 ? -3.841 -6.466 -3.685 1.00 97.81 118 ALA A N 1
ATOM 839 C CA . ALA A 1 118 ? -3.492 -6.162 -5.057 1.00 97.81 118 ALA A CA 1
ATOM 840 C C . ALA A 1 118 ? -3.017 -4.708 -5.142 1.00 97.81 118 ALA A C 1
ATOM 842 O O . ALA A 1 118 ? -3.539 -3.843 -4.439 1.00 97.81 118 ALA A O 1
ATOM 843 N N . TRP A 1 119 ? -2.021 -4.443 -5.978 1.00 96.69 119 TRP A N 1
ATOM 844 C CA . TRP A 1 119 ? -1.525 -3.089 -6.228 1.00 96.69 119 TRP A CA 1
ATOM 845 C C . TRP A 1 119 ? -1.034 -2.957 -7.657 1.00 96.69 119 TRP A C 1
ATOM 847 O O . TRP A 1 119 ? -0.548 -3.924 -8.252 1.00 96.69 119 TRP A O 1
ATOM 857 N N . THR A 1 120 ? -1.112 -1.743 -8.190 1.00 94.44 120 THR A N 1
ATOM 858 C CA . THR A 1 120 ? -0.458 -1.432 -9.458 1.00 94.44 120 THR A CA 1
ATOM 859 C C . THR A 1 120 ? 1.007 -1.119 -9.196 1.00 94.44 120 THR A C 1
ATOM 861 O O . THR A 1 120 ? 1.349 -0.192 -8.466 1.00 94.44 120 THR A O 1
ATOM 864 N N . GLY A 1 121 ? 1.887 -1.895 -9.813 1.00 92.62 121 GLY A N 1
ATOM 865 C CA . GLY A 1 121 ? 3.322 -1.664 -9.817 1.00 92.62 121 GLY A CA 1
ATOM 866 C C . GLY A 1 121 ? 3.836 -1.447 -11.232 1.00 92.62 121 GLY A C 1
ATOM 867 O O . GLY A 1 121 ? 3.095 -1.102 -12.153 1.00 92.62 121 GLY A O 1
ATOM 868 N N . VAL A 1 122 ? 5.131 -1.688 -11.403 1.00 92.62 122 VAL A N 1
ATOM 869 C CA . VAL A 1 122 ? 5.802 -1.556 -12.694 1.00 92.62 122 VAL A CA 1
ATOM 870 C C . VAL A 1 122 ? 6.386 -2.893 -13.124 1.00 92.62 122 VAL A C 1
ATOM 872 O O . VAL A 1 122 ? 7.000 -3.610 -12.332 1.00 92.62 122 VAL A O 1
ATOM 875 N N . ALA A 1 123 ? 6.189 -3.227 -14.391 1.00 89.50 123 ALA A N 1
ATOM 876 C CA . ALA A 1 123 ? 6.755 -4.401 -15.030 1.00 89.50 123 ALA A CA 1
ATOM 877 C C . ALA A 1 123 ? 7.966 -4.007 -15.899 1.00 89.50 123 ALA A C 1
ATOM 879 O O . ALA A 1 123 ? 8.213 -2.821 -16.140 1.00 89.50 123 ALA A O 1
ATOM 880 N N . PRO A 1 124 ? 8.772 -4.981 -16.368 1.00 88.62 124 PRO A N 1
ATOM 881 C CA . PRO A 1 124 ? 9.895 -4.693 -17.251 1.00 88.62 124 PRO A CA 1
ATOM 882 C C . PRO A 1 124 ? 9.470 -3.879 -18.475 1.00 88.62 124 PRO A C 1
ATOM 884 O O . PRO A 1 124 ? 8.455 -4.174 -19.107 1.00 88.62 124 PRO A O 1
ATOM 887 N N . LYS A 1 125 ? 10.276 -2.874 -18.824 1.00 88.25 125 LYS A N 1
ATOM 888 C CA . LYS A 1 125 ? 10.025 -1.970 -19.948 1.00 88.25 125 LYS A CA 1
ATOM 889 C C . LYS A 1 125 ? 9.738 -2.731 -21.244 1.00 88.25 125 LYS A C 1
ATOM 891 O O . LYS A 1 125 ? 10.565 -3.518 -21.706 1.00 88.25 125 LYS A O 1
ATOM 896 N N . THR A 1 126 ? 8.624 -2.397 -21.884 1.00 83.44 126 THR A N 1
ATOM 897 C CA . THR A 1 126 ? 8.289 -2.840 -23.240 1.00 83.44 126 THR A CA 1
ATOM 898 C C . THR A 1 126 ? 8.289 -1.641 -24.182 1.00 83.44 126 THR A C 1
ATOM 900 O O . THR A 1 126 ? 7.563 -0.682 -23.963 1.00 83.44 126 THR A O 1
ATOM 903 N N . GLY A 1 127 ? 9.086 -1.677 -25.251 1.00 85.88 127 GLY A N 1
ATOM 904 C CA . GLY A 1 127 ? 9.114 -0.598 -26.245 1.00 85.88 127 GLY A CA 1
ATOM 905 C C . GLY A 1 127 ? 9.995 0.598 -25.862 1.00 85.88 127 GLY A C 1
ATOM 906 O O . GLY A 1 127 ? 11.018 0.455 -25.192 1.00 85.88 127 GLY A O 1
ATOM 907 N N . THR A 1 128 ? 9.657 1.781 -26.385 1.00 86.12 128 THR A N 1
ATOM 908 C CA . THR A 1 128 ? 10.524 2.974 -26.327 1.00 86.12 128 THR A CA 1
ATOM 909 C C . THR A 1 128 ? 10.397 3.743 -25.017 1.00 86.12 128 THR A C 1
ATOM 911 O O . THR A 1 128 ? 11.411 4.205 -24.486 1.00 86.12 128 THR A O 1
ATOM 914 N N . VAL A 1 129 ? 9.185 3.860 -24.481 1.00 86.00 129 VAL A N 1
ATOM 915 C CA . VAL A 1 129 ? 8.900 4.484 -23.181 1.00 86.00 129 VAL A CA 1
ATOM 916 C C . VAL A 1 129 ? 8.716 3.409 -22.114 1.00 86.00 129 VAL A C 1
ATOM 918 O O . VAL A 1 129 ? 8.633 2.228 -22.433 1.00 86.00 129 VAL A O 1
ATOM 921 N N . ASN A 1 130 ? 8.779 3.796 -20.843 1.00 88.75 130 ASN A N 1
ATOM 922 C CA . ASN A 1 130 ? 8.663 2.868 -19.725 1.00 88.75 130 ASN A CA 1
ATOM 923 C C . ASN A 1 130 ? 7.273 2.986 -19.092 1.00 88.75 130 ASN A C 1
ATOM 925 O O . ASN A 1 130 ? 7.096 3.590 -18.036 1.00 88.75 130 ASN A O 1
ATOM 929 N N . ASP A 1 131 ? 6.282 2.485 -19.820 1.00 90.38 131 ASP A N 1
ATOM 930 C CA . ASP A 1 131 ? 4.851 2.628 -19.541 1.00 90.38 131 ASP A CA 1
ATOM 931 C C . ASP A 1 131 ? 4.156 1.313 -19.172 1.00 90.38 131 ASP A C 1
ATOM 933 O O . ASP A 1 131 ? 2.928 1.241 -19.114 1.00 90.38 131 ASP A O 1
ATOM 937 N N . ASN A 1 132 ? 4.947 0.278 -18.887 1.00 92.00 132 ASN A N 1
ATOM 938 C CA . ASN A 1 132 ? 4.442 -1.035 -18.524 1.00 92.00 132 ASN A CA 1
ATOM 939 C C . ASN A 1 132 ? 4.044 -1.076 -17.038 1.00 92.00 132 ASN A C 1
ATOM 941 O O . ASN A 1 132 ? 4.851 -1.424 -16.171 1.00 92.00 132 ASN A O 1
ATOM 945 N N . LEU A 1 133 ? 2.809 -0.666 -16.753 1.00 91.88 133 LEU A N 1
ATOM 946 C CA . LEU A 1 133 ? 2.182 -0.775 -15.435 1.00 91.88 133 LEU A CA 1
ATOM 947 C C . LEU A 1 133 ? 1.433 -2.112 -15.342 1.00 91.88 133 LEU A C 1
ATOM 949 O O . LEU A 1 133 ? 0.727 -2.480 -16.277 1.00 91.88 133 LEU A O 1
ATOM 953 N N . GLU A 1 134 ? 1.570 -2.824 -14.225 1.00 92.56 134 GLU A N 1
ATOM 954 C CA . GLU A 1 134 ? 1.031 -4.183 -14.050 1.00 92.56 134 GLU A CA 1
ATOM 955 C C . GLU A 1 134 ? 0.400 -4.356 -12.667 1.00 92.56 134 GLU A C 1
ATOM 957 O O . GLU A 1 134 ? 0.787 -3.669 -11.717 1.00 92.56 134 GLU A O 1
ATOM 962 N N . ILE A 1 135 ? -0.545 -5.291 -12.541 1.00 94.69 135 ILE A N 1
ATOM 963 C CA . ILE A 1 135 ? -1.157 -5.631 -11.254 1.00 94.69 135 ILE A CA 1
ATOM 964 C C . ILE A 1 135 ? -0.388 -6.766 -10.581 1.00 94.69 135 ILE A C 1
ATOM 966 O O . ILE A 1 135 ? -0.249 -7.870 -11.109 1.00 94.69 135 ILE A O 1
ATOM 970 N N . PHE A 1 136 ? 0.072 -6.500 -9.365 1.00 96.00 136 PHE A N 1
ATOM 971 C CA . PHE A 1 136 ? 0.730 -7.472 -8.505 1.00 96.00 136 PHE A CA 1
ATOM 972 C C . PHE A 1 136 ? -0.205 -7.914 -7.385 1.00 96.00 136 PHE A C 1
ATOM 974 O O . PHE A 1 136 ? -1.118 -7.188 -6.998 1.00 96.00 136 PHE A O 1
ATOM 981 N N . PHE A 1 137 ? 0.056 -9.107 -6.851 1.00 96.94 137 PHE A N 1
ATOM 982 C CA . PHE A 1 137 ? -0.710 -9.699 -5.759 1.00 96.94 137 PHE A CA 1
ATOM 983 C C . PHE A 1 137 ? 0.216 -10.153 -4.633 1.00 96.94 137 PHE A C 1
ATOM 985 O O . PHE A 1 137 ? 1.344 -10.594 -4.870 1.00 96.94 137 PHE A O 1
ATOM 992 N N . GLY A 1 138 ? -0.284 -10.094 -3.404 1.00 96.69 138 GLY A N 1
ATOM 993 C CA . GLY A 1 138 ? 0.435 -10.528 -2.212 1.00 96.69 138 GLY A CA 1
ATOM 994 C C . GLY A 1 138 ? -0.515 -10.963 -1.106 1.00 96.69 138 GLY A C 1
ATOM 995 O O . GLY A 1 138 ? -1.694 -10.616 -1.105 1.00 96.69 138 GLY A O 1
ATOM 996 N N . SER A 1 139 ? 0.006 -11.729 -0.154 1.00 97.50 139 SER A N 1
ATOM 997 C CA . SER A 1 139 ? -0.736 -12.161 1.029 1.00 97.50 139 SER A CA 1
ATOM 998 C C . SER A 1 139 ? 0.163 -12.154 2.256 1.00 97.50 139 SER A C 1
ATOM 1000 O O . SER A 1 139 ? 1.335 -12.523 2.154 1.00 97.50 139 SER A O 1
ATOM 1002 N N . VAL A 1 140 ? -0.388 -11.785 3.409 1.00 97.69 140 VAL A N 1
ATOM 1003 C CA . VAL A 1 140 ? 0.325 -11.778 4.694 1.00 97.69 140 VAL A CA 1
ATOM 1004 C C . VAL A 1 140 ? -0.521 -12.464 5.767 1.00 97.69 140 VAL A C 1
ATOM 1006 O O . VAL A 1 140 ? -1.732 -12.256 5.826 1.00 97.69 140 VAL A O 1
ATOM 1009 N N . THR A 1 141 ? 0.134 -13.259 6.616 1.00 96.56 141 THR A N 1
ATOM 1010 C CA . THR A 1 141 ? -0.419 -13.817 7.861 1.00 96.56 141 THR A CA 1
ATOM 1011 C C . THR A 1 141 ? 0.056 -12.942 9.034 1.00 96.56 141 THR A C 1
ATOM 1013 O O . THR A 1 141 ? 1.272 -12.877 9.239 1.00 96.56 141 THR A O 1
ATOM 1016 N N . PRO A 1 142 ? -0.844 -12.228 9.739 1.00 88.06 142 PRO A N 1
ATOM 1017 C CA . PRO A 1 142 ? -0.506 -11.248 10.781 1.00 88.06 142 PRO A CA 1
ATOM 1018 C C . PRO A 1 142 ? -0.254 -11.852 12.167 1.00 88.06 142 PRO A C 1
ATOM 1020 O O . PRO A 1 142 ? -0.701 -12.994 12.413 1.00 88.06 142 PRO A O 1
#

Secondary structure (DSSP, 8-state):
-EE----GGGTT-GGGSPPPEESS--SS-EEEEEEEE-TTS-EEEEEEE-GGGTTSSBEEEEEEESSTTSS-EEEE--SS-B-TTS-EEE-TTSTTSEEE------EEEE-SS-EEEEEEEEPSP-SSS---EEEEEEEE--

Sequence (142 aa):
MFLTSAAADRATSAAAWSTPSVIAPGIGDRFGAELSAASGGRLDVMFDDRSYSGNAVVDVTYAWSTDGGASWNSTRVTKAGFDASQYGVPCGSCANGIRPFLGDYNGIASLVDGAVMAWTGVAPKTGTVNDNLEIFFGSVTP

pLDDT: mean 94.37, std 3.55, range [80.19, 98.56]

Radius of gyration: 17.07 Å; chains: 1; bounding box: 39×32×46 Å

Foldseek 3Di:
DWDWDFDPVCPVPPVRIDDTDDEPDAQFDKAQKDWEAEDQGKIKMKIWDPRVPNNQFTFIKIKIDNPNRPDIDIDTFDPDTHGQVQEAAADPPDPQRGDGDRWYDKDWYDYNQKIKIKTWGFDPADPRGRHHIDIDIGMDGD